Protein AF-A0A8T5F529-F1 (afdb_monomer)

Solvent-accessible surface area (backbone atoms only — not comparable to full-atom values): 5763 Å² total; per-residue (Å²): 131,87,78,90,62,62,91,88,58,57,29,19,36,42,33,40,30,50,76,46,68,69,60,50,50,52,50,54,51,53,33,60,76,64,76,51,56,75,75,49,78,48,84,49,96,64,16,39,39,38,29,22,63,42,43,69,54,48,57,51,49,40,52,51,46,24,70,73,70,72,40,83,49,52,75,51,74,44,82,77,49,63,45,77,91,76,72,43,76,38,61,36,34,39,34,38,46,67,65,135

Foldseek 3Di:
DPPDDPQPDFQEKEWEFAADPVVVVVVVVLCVVVVWDFRDWDQDPGHIITTTRDPPSLVVVQVVLCVVQVDHKDKDWDFPDADPVVRRTRIRIYIYRYDD

Mean predicted aligned error: 4.47 Å

Nearest PDB structures (foldseek):
  6rzz-assembly1_w  TM=7.099E-01  e=9.126E-07  Saccharomyces cerevisiae
  6lqm-assembly1_3  TM=7.324E-01  e=1.451E-05  Homo sapiens
  5h4p-assembly1_w  TM=7.452E-01  e=2.762E-05  Saccharomyces cerevisiae S288C
  6n8l-assembly1_v  TM=6.765E-01  e=2.428E-05  Saccharomyces cerevisiae S288C
  6n8o-assembly1_V  TM=6.45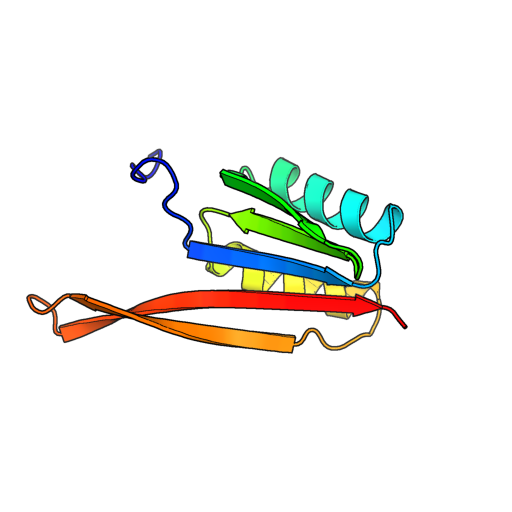6E-01  e=5.605E-05  Saccharomyces cerevisiae S288C

pLDDT: mean 91.63, std 11.49, range [37.09, 98.0]

Sequence (100 aa):
MKKYSPEGFYEAKIQVRPNNPELLAFVKKEIEKNEVDLIDENILKEGIDLYINSANFAVRLGKLFRNKYKIKPKVSKMLTGENKQIGKRIYKLTVLLKIN

Secondary structure (DSSP, 8-state):
------TT--SEEEEEES--HHHHHHHHHHHHHTTPPEEEEEEETTEEEEEES-HHHHHHHHHHHHHHH--PPEEEEEEEEEETTTTEEEEEEEEEEE--

Radius of gyration: 13.96 Å; Cα contacts (8 Å, |Δi|>4): 177; chains: 1; bounding box: 37×29×38 Å

Structure (mmCIF, N/CA/C/O backbone):
data_AF-A0A8T5F529-F1
#
_entry.id   AF-A0A8T5F529-F1
#
loop_
_atom_site.group_PDB
_atom_site.id
_atom_site.type_symbol
_atom_site.label_atom_id
_atom_site.label_alt_id
_atom_site.label_comp_id
_atom_site.label_asym_id
_atom_site.label_entity_id
_atom_site.label_seq_id
_atom_site.pdbx_PDB_ins_code
_atom_site.Cartn_x
_atom_site.Cartn_y
_atom_site.Cartn_z
_atom_site.occupancy
_atom_site.B_iso_or_equiv
_atom_site.auth_seq_id
_atom_site.auth_comp_id
_atom_site.auth_asym_id
_atom_site.auth_atom_id
_atom_site.pdbx_PDB_model_num
ATOM 1 N N . MET A 1 1 ? 20.230 -7.544 -1.240 1.00 37.09 1 MET A N 1
ATOM 2 C CA . MET A 1 1 ? 20.484 -6.753 -2.467 1.00 37.09 1 MET A CA 1
ATOM 3 C C . MET A 1 1 ? 19.463 -5.628 -2.529 1.00 37.09 1 MET A C 1
ATOM 5 O O . MET A 1 1 ? 18.278 -5.933 -2.607 1.00 37.09 1 MET A O 1
ATOM 9 N N . LYS A 1 2 ? 19.882 -4.356 -2.450 1.00 39.31 2 LYS A N 1
ATOM 10 C CA . LYS A 1 2 ? 18.981 -3.223 -2.720 1.00 39.31 2 LYS A CA 1
ATOM 11 C C . LYS A 1 2 ? 18.582 -3.286 -4.196 1.00 39.31 2 LYS A C 1
ATOM 13 O O . LYS A 1 2 ? 19.457 -3.304 -5.059 1.00 39.31 2 LYS A O 1
ATOM 18 N N . LYS A 1 3 ? 17.285 -3.395 -4.490 1.00 52.19 3 LYS A N 1
ATOM 19 C CA . LYS A 1 3 ? 16.785 -3.309 -5.867 1.00 52.19 3 LYS A CA 1
ATOM 20 C C . LYS A 1 3 ? 17.034 -1.885 -6.359 1.00 52.19 3 LYS A C 1
ATOM 22 O O . LYS A 1 3 ? 16.461 -0.952 -5.808 1.00 52.19 3 LYS A O 1
ATOM 27 N N . TYR A 1 4 ? 17.871 -1.723 -7.380 1.00 52.84 4 TYR A N 1
ATOM 28 C CA . TYR A 1 4 ? 17.993 -0.450 -8.083 1.00 52.84 4 TYR A CA 1
ATOM 29 C C . TYR A 1 4 ? 16.625 -0.101 -8.686 1.00 52.84 4 TYR A C 1
ATOM 31 O O . TYR A 1 4 ? 16.123 -0.831 -9.542 1.00 52.84 4 TYR A O 1
ATOM 39 N N . SER A 1 5 ? 16.004 0.967 -8.191 1.00 59.88 5 SER A N 1
ATOM 40 C CA . SER A 1 5 ? 14.788 1.546 -8.761 1.00 59.88 5 SER A CA 1
ATOM 41 C C . SER A 1 5 ? 15.152 2.928 -9.299 1.00 59.88 5 SER A C 1
ATOM 43 O O . SER A 1 5 ? 15.777 3.689 -8.560 1.00 59.88 5 SER A O 1
ATOM 45 N N . PRO A 1 6 ? 14.807 3.257 -10.556 1.00 65.50 6 PRO A N 1
ATOM 46 C CA . PRO A 1 6 ? 14.947 4.616 -11.073 1.00 65.50 6 PRO A CA 1
ATOM 47 C C . PRO A 1 6 ? 14.267 5.626 -10.139 1.00 65.50 6 PRO A C 1
ATOM 49 O O . PRO A 1 6 ? 13.265 5.285 -9.504 1.00 65.50 6 PRO A O 1
ATOM 52 N N . GLU A 1 7 ? 14.773 6.858 -10.067 1.00 66.38 7 GLU A N 1
ATOM 53 C CA . GLU A 1 7 ? 14.134 7.916 -9.274 1.00 66.38 7 GLU A CA 1
ATOM 54 C C . GLU A 1 7 ? 12.651 8.060 -9.659 1.00 66.38 7 GLU A C 1
ATOM 56 O O . GLU A 1 7 ? 12.291 8.117 -10.836 1.00 66.38 7 GLU A O 1
ATOM 61 N N . GLY A 1 8 ? 11.767 8.030 -8.656 1.00 71.31 8 GLY A N 1
ATOM 62 C CA . GLY A 1 8 ? 10.313 8.088 -8.845 1.00 71.31 8 GLY A CA 1
ATOM 63 C C . GLY A 1 8 ? 9.639 6.781 -9.301 1.00 71.31 8 GLY A C 1
ATOM 64 O O . GLY A 1 8 ? 8.414 6.745 -9.470 1.00 71.31 8 GLY A O 1
ATOM 65 N N . PHE A 1 9 ? 10.376 5.680 -9.493 1.00 84.06 9 PHE A N 1
ATOM 66 C CA . PHE A 1 9 ? 9.777 4.395 -9.860 1.00 84.06 9 PHE A CA 1
ATOM 67 C C . PHE A 1 9 ? 9.104 3.715 -8.663 1.00 84.06 9 PHE A C 1
ATOM 69 O O . PHE A 1 9 ? 9.776 3.222 -7.763 1.00 84.06 9 PHE A O 1
ATOM 76 N N . TYR A 1 10 ? 7.773 3.605 -8.707 1.00 93.00 10 TYR A N 1
ATOM 77 C CA . TYR A 1 10 ? 6.971 2.870 -7.725 1.00 93.00 10 TYR A CA 1
ATOM 78 C C . TYR A 1 10 ? 6.275 1.647 -8.326 1.00 93.00 10 TYR A C 1
ATOM 80 O O . TYR A 1 10 ? 5.800 1.672 -9.467 1.00 93.00 10 TYR A O 1
ATOM 88 N N . GLU A 1 11 ? 6.151 0.593 -7.517 1.00 94.06 11 GLU A N 1
ATOM 89 C CA . GLU A 1 11 ? 5.428 -0.634 -7.871 1.00 94.06 11 GLU A CA 1
ATOM 90 C C . GLU A 1 11 ? 3.962 -0.582 -7.411 1.00 94.06 11 GLU A C 1
ATOM 92 O O . GLU A 1 11 ? 3.075 -1.158 -8.051 1.00 94.06 11 GLU A O 1
ATOM 97 N N . ALA A 1 12 ? 3.685 0.106 -6.300 1.00 97.00 12 ALA A N 1
ATOM 98 C CA . ALA A 1 12 ? 2.341 0.203 -5.752 1.00 97.00 12 ALA A CA 1
ATOM 99 C C . ALA A 1 12 ? 2.057 1.544 -5.081 1.00 97.00 12 ALA A C 1
ATOM 101 O O . ALA A 1 12 ? 2.969 2.233 -4.633 1.00 97.00 12 ALA A O 1
ATOM 102 N N . LYS A 1 13 ? 0.770 1.883 -4.985 1.00 97.12 13 LYS A N 1
ATOM 103 C CA . LYS A 1 13 ? 0.284 2.980 -4.151 1.00 97.12 13 LYS A CA 1
ATOM 104 C C . LYS A 1 13 ? -0.733 2.496 -3.124 1.00 97.12 13 LYS A C 1
ATOM 106 O O . LYS A 1 13 ? -1.624 1.698 -3.436 1.00 97.12 13 LYS A O 1
ATOM 111 N N . ILE A 1 14 ? -0.600 2.988 -1.902 1.00 97.94 14 ILE A N 1
ATOM 112 C CA . ILE A 1 14 ? -1.517 2.738 -0.794 1.00 97.94 14 ILE A CA 1
ATOM 113 C C . ILE A 1 14 ? -2.354 3.997 -0.608 1.00 97.94 14 ILE A C 1
ATOM 115 O O . ILE A 1 14 ? -1.812 5.071 -0.379 1.00 97.94 14 ILE A O 1
ATOM 119 N N . GLN A 1 15 ? -3.672 3.869 -0.716 1.00 97.50 15 GLN A N 1
ATOM 120 C CA . GLN A 1 15 ? -4.604 4.978 -0.547 1.00 97.50 15 GLN A CA 1
ATOM 121 C C . GLN A 1 15 ? -5.275 4.853 0.816 1.00 97.50 15 GLN A C 1
ATOM 123 O O . GLN A 1 15 ? -5.984 3.880 1.071 1.00 97.50 15 GLN A O 1
ATOM 128 N N . VAL A 1 16 ? -5.056 5.833 1.685 1.00 97.31 16 VAL A N 1
ATOM 129 C CA . VAL A 1 16 ? -5.666 5.922 3.015 1.00 97.31 16 VAL A CA 1
ATOM 130 C C . VAL A 1 16 ? -6.861 6.862 2.931 1.00 97.31 16 VAL A C 1
ATOM 132 O O . VAL A 1 16 ? -6.693 8.015 2.525 1.00 97.31 16 VAL A O 1
ATOM 135 N N . ARG A 1 17 ? -8.064 6.368 3.246 1.00 95.75 17 ARG A N 1
ATOM 136 C CA . ARG A 1 17 ? -9.319 7.138 3.208 1.00 95.75 17 ARG A CA 1
ATOM 137 C C . ARG A 1 17 ? -10.204 6.829 4.435 1.00 95.75 17 ARG A C 1
ATOM 139 O O . ARG A 1 17 ? -10.333 5.660 4.786 1.00 95.75 17 ARG A O 1
ATOM 146 N N . PRO A 1 18 ? -10.873 7.817 5.054 1.00 94.44 18 PRO A N 1
ATOM 147 C CA . PRO A 1 18 ? -10.619 9.255 4.932 1.00 94.44 18 PRO A CA 1
ATOM 148 C C . PRO A 1 18 ? -9.207 9.612 5.438 1.00 94.44 18 PRO A C 1
ATOM 150 O O . PRO A 1 18 ? -8.408 8.718 5.728 1.00 94.44 18 PRO A O 1
ATOM 153 N N . ASN A 1 19 ? -8.883 10.903 5.541 1.00 89.75 19 ASN A N 1
ATOM 154 C CA . ASN A 1 19 ? -7.660 11.354 6.208 1.00 89.75 19 ASN A CA 1
ATOM 155 C C . ASN A 1 19 ? -7.711 11.031 7.716 1.00 89.75 19 ASN A C 1
ATOM 157 O O . ASN A 1 19 ? -8.058 11.877 8.535 1.00 89.75 19 ASN A O 1
ATOM 161 N N . ASN A 1 20 ? -7.439 9.776 8.069 1.00 92.69 20 ASN A N 1
ATOM 162 C CA . ASN A 1 20 ? -7.436 9.289 9.439 1.00 92.69 20 ASN A CA 1
ATOM 163 C C . ASN A 1 20 ? -5.981 9.134 9.930 1.00 92.69 20 ASN A C 1
ATOM 165 O O . ASN A 1 20 ? -5.258 8.274 9.408 1.00 92.69 20 ASN A O 1
ATOM 169 N N . PRO A 1 21 ? -5.551 9.921 10.936 1.00 92.38 21 PRO A N 1
ATOM 170 C CA . PRO A 1 21 ? -4.180 9.883 11.446 1.00 92.38 21 PRO A CA 1
ATOM 171 C C . PRO A 1 21 ? -3.755 8.522 12.007 1.00 92.38 21 PRO A C 1
ATOM 173 O O . PRO A 1 21 ? -2.612 8.118 11.817 1.00 92.38 21 PRO A O 1
ATOM 176 N N . GLU A 1 22 ? -4.657 7.780 12.655 1.00 94.06 22 GLU A N 1
ATOM 177 C CA . GLU A 1 22 ? -4.337 6.470 13.239 1.00 94.06 22 GLU A CA 1
ATOM 178 C C . GLU A 1 22 ? -4.084 5.409 12.166 1.00 94.06 22 GLU A C 1
ATOM 180 O O . GLU A 1 22 ? -3.155 4.604 12.272 1.00 94.06 22 GLU A O 1
ATOM 185 N N . LEU A 1 23 ? -4.901 5.406 11.109 1.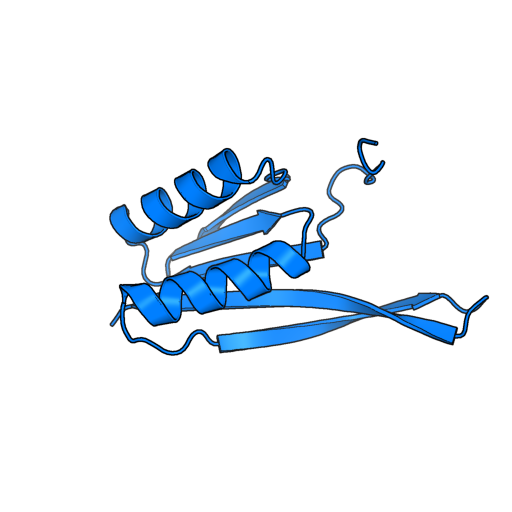00 95.31 23 LEU A N 1
ATOM 186 C CA . LEU A 1 23 ? -4.720 4.517 9.970 1.00 95.31 23 LEU A CA 1
ATOM 187 C C . LEU A 1 23 ? -3.438 4.869 9.215 1.00 95.31 23 LEU A C 1
ATOM 189 O O . LEU A 1 23 ? -2.686 3.967 8.849 1.00 95.31 23 LEU A O 1
ATOM 193 N N . LEU A 1 24 ? -3.154 6.161 9.030 1.00 95.81 24 LEU A N 1
ATOM 194 C CA . LEU A 1 24 ? -1.898 6.611 8.435 1.00 95.81 24 LEU A CA 1
ATOM 195 C C . LEU A 1 24 ? -0.694 6.162 9.273 1.00 95.81 24 LEU A C 1
ATOM 197 O O . LEU A 1 24 ? 0.247 5.594 8.722 1.00 95.81 24 LEU A O 1
ATOM 201 N N . ALA A 1 25 ? -0.739 6.350 10.594 1.00 96.31 25 ALA A N 1
ATOM 202 C CA . ALA A 1 25 ? 0.318 5.921 11.505 1.00 96.31 25 ALA A CA 1
ATOM 203 C C . ALA A 1 25 ? 0.519 4.400 11.463 1.00 96.31 25 ALA A C 1
ATOM 205 O O . ALA A 1 25 ? 1.653 3.924 11.427 1.00 96.31 25 ALA A O 1
ATOM 206 N N . PHE A 1 26 ? -0.569 3.626 11.393 1.00 96.50 26 PHE A N 1
ATOM 207 C CA . PHE A 1 26 ? -0.501 2.181 11.185 1.00 96.50 26 PHE A CA 1
ATOM 208 C C . PHE A 1 26 ? 0.220 1.826 9.878 1.00 96.50 26 PHE A C 1
ATOM 210 O O . PHE A 1 26 ? 1.097 0.965 9.887 1.00 96.50 26 PHE A O 1
ATOM 217 N N . VAL A 1 27 ? -0.120 2.488 8.769 1.00 97.06 27 VAL A N 1
ATOM 218 C CA . VAL A 1 27 ? 0.513 2.225 7.471 1.00 97.06 27 VAL A CA 1
ATOM 219 C C . VAL A 1 27 ? 1.994 2.595 7.493 1.00 97.06 27 VAL A C 1
ATOM 221 O O . VAL A 1 27 ? 2.814 1.768 7.100 1.00 97.06 27 VAL A O 1
ATOM 224 N N . LYS A 1 28 ? 2.353 3.784 7.995 1.00 96.56 28 LYS A N 1
ATOM 225 C CA . LYS A 1 28 ? 3.752 4.235 8.086 1.00 96.56 28 LYS A CA 1
ATOM 226 C C . LYS A 1 28 ? 4.593 3.301 8.959 1.00 96.56 28 LYS A C 1
ATOM 228 O O . LYS A 1 28 ? 5.665 2.881 8.536 1.00 96.56 28 LYS A O 1
ATOM 233 N N . LYS A 1 29 ? 4.058 2.872 10.108 1.00 97.31 29 LYS A N 1
ATOM 234 C CA . LYS A 1 29 ? 4.711 1.889 10.985 1.00 97.31 29 LYS A CA 1
ATOM 235 C C . LYS A 1 29 ? 4.955 0.552 10.286 1.00 97.31 29 LYS A C 1
ATOM 237 O O . LYS A 1 29 ? 6.010 -0.049 10.461 1.00 97.31 29 LYS A O 1
ATOM 242 N N . GLU A 1 30 ? 3.992 0.058 9.509 1.00 97.44 30 GLU A N 1
ATOM 243 C CA . GLU A 1 30 ? 4.177 -1.194 8.767 1.00 97.44 30 GLU A CA 1
ATOM 244 C C . GLU 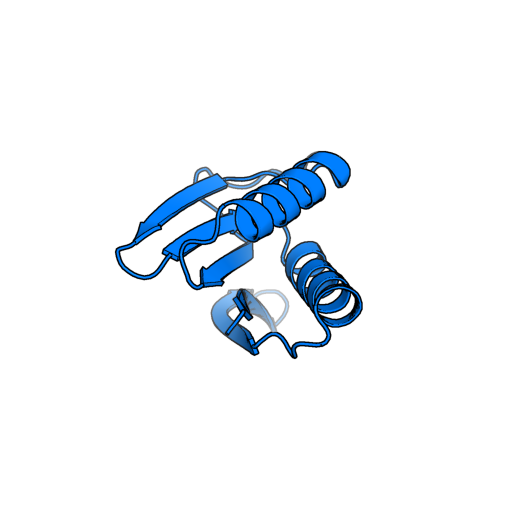A 1 30 ? 5.160 -1.044 7.598 1.00 97.44 30 GLU A C 1
ATOM 246 O O . GLU A 1 30 ? 5.865 -2.004 7.295 1.00 97.44 30 GLU A O 1
ATOM 251 N N . ILE A 1 31 ? 5.238 0.125 6.954 1.00 96.38 31 ILE A N 1
ATOM 252 C CA . ILE A 1 31 ? 6.244 0.415 5.919 1.00 96.38 31 ILE A CA 1
ATOM 253 C C . ILE A 1 31 ? 7.649 0.357 6.529 1.00 96.38 31 ILE A C 1
ATOM 255 O O . ILE A 1 31 ? 8.486 -0.407 6.048 1.00 96.38 31 ILE A O 1
ATOM 259 N N . GLU A 1 32 ? 7.867 1.080 7.630 1.00 95.75 32 GLU A N 1
ATOM 260 C CA . GLU A 1 32 ? 9.144 1.123 8.352 1.00 95.75 32 GLU A CA 1
ATOM 261 C C . GLU A 1 32 ? 9.561 -0.269 8.846 1.00 95.75 32 GLU A C 1
ATOM 263 O O . GLU A 1 32 ? 10.653 -0.745 8.547 1.00 95.75 32 GLU A O 1
ATOM 268 N N . LYS A 1 33 ? 8.649 -0.985 9.515 1.00 96.31 33 LYS A N 1
ATOM 269 C CA . LYS A 1 33 ? 8.896 -2.331 10.059 1.00 96.31 33 LYS A CA 1
ATOM 270 C C . LYS A 1 33 ? 9.337 -3.3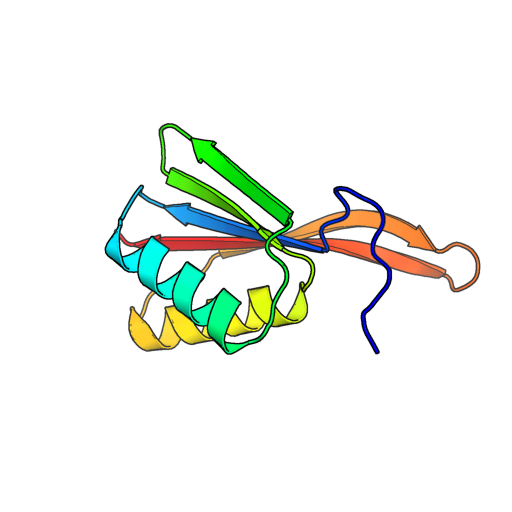52 9.007 1.00 96.31 33 LYS A C 1
ATOM 272 O O . LYS A 1 33 ? 9.988 -4.335 9.347 1.00 96.31 33 LYS A O 1
ATOM 277 N N . ASN A 1 34 ? 8.904 -3.186 7.761 1.00 95.06 34 ASN A N 1
ATOM 278 C CA . ASN A 1 34 ? 9.188 -4.128 6.681 1.00 95.06 34 ASN A CA 1
ATOM 279 C C . ASN A 1 34 ? 10.249 -3.610 5.704 1.00 95.06 34 ASN A C 1
ATOM 281 O O . ASN A 1 34 ? 10.394 -4.212 4.639 1.00 95.06 34 ASN A O 1
ATOM 285 N N . GLU A 1 35 ? 10.949 -2.525 6.059 1.00 93.38 35 GLU A N 1
ATOM 286 C CA . GLU A 1 35 ? 12.031 -1.927 5.269 1.00 93.38 35 GLU A CA 1
ATOM 287 C C . GLU A 1 35 ? 11.607 -1.658 3.814 1.00 93.38 35 GLU A C 1
ATOM 289 O O . GLU A 1 35 ? 12.325 -1.952 2.857 1.00 93.38 35 GLU A O 1
ATOM 294 N N . VAL A 1 36 ? 10.379 -1.158 3.639 1.00 94.62 36 VAL A N 1
ATOM 295 C CA . VAL A 1 36 ? 9.830 -0.800 2.327 1.00 94.62 36 VAL A CA 1
ATOM 296 C C . VAL A 1 36 ? 10.138 0.660 2.043 1.00 94.62 36 VAL A C 1
ATOM 298 O O . VAL A 1 36 ? 9.845 1.522 2.869 1.00 94.62 36 VAL A O 1
ATOM 301 N N . ASP A 1 37 ? 10.666 0.948 0.854 1.00 93.94 37 ASP A N 1
ATOM 302 C CA . ASP A 1 37 ? 10.973 2.325 0.483 1.00 93.94 37 ASP A CA 1
ATOM 303 C C . ASP A 1 37 ? 9.676 3.065 0.143 1.00 93.94 37 ASP A C 1
ATOM 305 O O . ASP A 1 37 ? 8.919 2.676 -0.760 1.00 93.94 37 ASP A O 1
ATOM 309 N N . LEU A 1 38 ? 9.439 4.146 0.881 1.00 94.56 38 LEU A N 1
ATOM 310 C CA . LEU A 1 38 ? 8.443 5.155 0.570 1.00 94.56 38 LEU A CA 1
ATOM 311 C C . LEU A 1 38 ? 9.062 6.155 -0.410 1.00 94.56 38 LEU A C 1
ATOM 313 O O . LEU A 1 38 ? 10.042 6.820 -0.093 1.00 94.56 38 LEU A O 1
ATOM 317 N N . ILE A 1 39 ? 8.490 6.228 -1.606 1.00 94.56 39 ILE A N 1
ATOM 318 C CA . ILE A 1 39 ? 9.021 7.017 -2.721 1.00 94.56 39 ILE A CA 1
ATOM 319 C C . ILE A 1 39 ? 8.439 8.425 -2.712 1.00 94.56 39 ILE A C 1
ATOM 321 O O . ILE A 1 39 ? 9.155 9.380 -2.987 1.00 94.56 39 ILE A O 1
ATOM 325 N N . ASP A 1 40 ? 7.140 8.538 -2.433 1.00 94.25 40 ASP A N 1
ATOM 326 C CA . ASP A 1 40 ? 6.423 9.810 -2.438 1.00 94.25 40 ASP A CA 1
ATOM 327 C C . ASP A 1 40 ? 5.150 9.730 -1.575 1.00 94.25 40 ASP A C 1
ATOM 329 O O . ASP A 1 40 ? 4.564 8.652 -1.402 1.00 94.25 40 ASP A O 1
ATOM 333 N N . GLU A 1 41 ? 4.707 10.876 -1.062 1.00 95.31 41 GLU A N 1
ATOM 334 C CA . GLU A 1 41 ? 3.447 11.049 -0.338 1.00 95.31 41 GLU A CA 1
ATOM 335 C C . GLU A 1 41 ? 2.636 12.180 -0.978 1.00 95.31 41 GLU A C 1
ATOM 337 O O . GLU A 1 41 ? 3.061 13.332 -1.002 1.00 95.31 41 GLU A O 1
ATOM 342 N N . ASN A 1 42 ? 1.422 11.876 -1.437 1.00 95.56 42 ASN A N 1
ATOM 343 C CA . ASN A 1 42 ? 0.518 12.871 -2.002 1.00 95.56 42 ASN A CA 1
ATOM 344 C C . ASN A 1 42 ? -0.696 13.084 -1.091 1.00 95.56 42 ASN A C 1
ATOM 346 O O . ASN A 1 42 ? -1.513 12.176 -0.894 1.00 95.56 42 ASN A O 1
ATOM 350 N N . ILE A 1 43 ? -0.821 14.296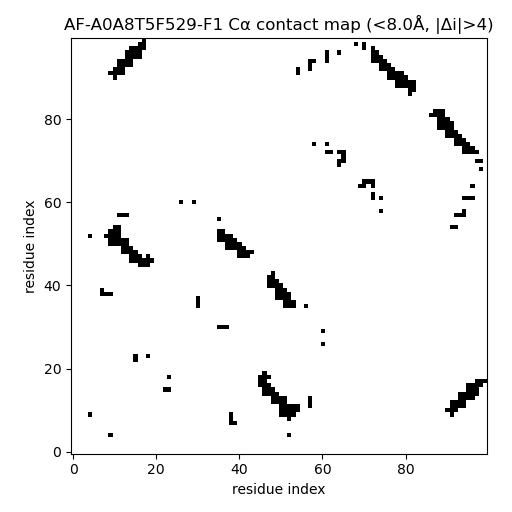 -0.551 1.00 95.06 43 ILE A N 1
ATOM 351 C CA . ILE A 1 43 ? -1.924 14.698 0.324 1.00 95.06 43 ILE A CA 1
ATOM 352 C C . ILE A 1 43 ? -3.072 15.227 -0.538 1.00 95.06 43 ILE A C 1
ATOM 354 O O . ILE A 1 43 ? -2.918 16.164 -1.316 1.00 95.06 43 ILE A O 1
ATOM 358 N N . LEU A 1 44 ? -4.246 14.628 -0.373 1.00 93.69 44 LEU A N 1
ATOM 359 C CA . LEU A 1 44 ? -5.464 14.940 -1.110 1.00 93.69 44 LEU A CA 1
ATOM 360 C C . LEU A 1 44 ? -6.556 15.405 -0.141 1.00 93.69 44 LEU A C 1
ATOM 362 O O . LEU A 1 44 ? -6.496 15.163 1.065 1.00 93.69 44 LEU A O 1
ATOM 366 N N . LYS A 1 45 ? -7.600 16.050 -0.672 1.00 90.81 45 LYS A N 1
ATOM 367 C CA . LYS A 1 45 ? -8.735 16.523 0.143 1.00 90.81 45 LYS A CA 1
ATOM 368 C C . LYS A 1 45 ? -9.416 15.368 0.879 1.00 90.81 45 LYS A C 1
ATOM 370 O O . LYS A 1 45 ? -9.819 15.502 2.028 1.00 90.81 45 LYS A O 1
ATOM 375 N N . GLU A 1 46 ? -9.529 14.225 0.215 1.00 90.88 46 GLU A N 1
ATOM 376 C CA . GLU A 1 46 ? -10.208 13.038 0.724 1.00 90.88 46 GLU A CA 1
ATOM 377 C C . GLU A 1 46 ? -9.313 12.089 1.552 1.00 90.88 46 GLU A C 1
ATOM 379 O O . GLU A 1 46 ? -9.825 11.136 2.144 1.00 90.88 46 GLU A O 1
ATOM 384 N N . GLY A 1 47 ? -7.992 12.302 1.591 1.00 94.38 47 GLY A N 1
ATOM 385 C CA . GLY A 1 47 ? -7.036 11.436 2.290 1.00 94.38 47 GLY A CA 1
ATOM 386 C C . GLY A 1 47 ? -5.628 11.500 1.710 1.00 94.38 47 GLY A C 1
ATOM 387 O O . GLY A 1 47 ? -5.232 12.518 1.166 1.00 94.38 47 GLY A O 1
ATOM 388 N N . ILE A 1 48 ? -4.847 10.427 1.843 1.00 96.81 48 ILE A N 1
ATOM 389 C CA . ILE A 1 48 ? -3.416 10.432 1.488 1.00 96.81 48 ILE A CA 1
ATOM 390 C C . ILE A 1 48 ? -3.084 9.228 0.604 1.00 96.81 48 ILE A C 1
ATOM 392 O O . ILE A 1 48 ? -3.569 8.120 0.854 1.00 96.81 48 ILE A O 1
ATOM 396 N N . ASP A 1 49 ? -2.269 9.442 -0.425 1.00 97.06 49 ASP A N 1
ATOM 397 C CA . ASP A 1 49 ? -1.701 8.394 -1.274 1.00 97.06 49 ASP A CA 1
ATOM 398 C C . ASP A 1 49 ? -0.201 8.249 -0.978 1.00 97.06 49 ASP A C 1
ATOM 400 O O . ASP A 1 49 ? 0.546 9.218 -1.044 1.00 97.06 49 ASP A O 1
ATOM 404 N N . LEU A 1 50 ? 0.237 7.031 -0.661 1.00 97.12 50 LEU A N 1
ATOM 405 C CA . LEU A 1 50 ? 1.632 6.691 -0.372 1.00 97.12 50 LEU A CA 1
ATOM 406 C C . LEU A 1 50 ? 2.171 5.798 -1.488 1.00 97.12 50 LEU A C 1
ATOM 408 O 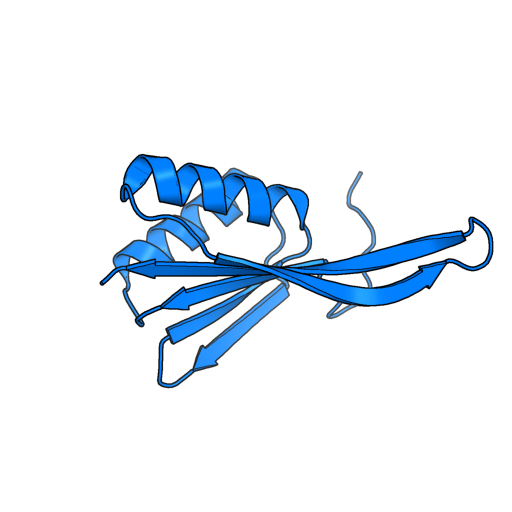O . LEU A 1 50 ? 1.616 4.723 -1.740 1.00 97.12 50 LEU A O 1
ATOM 412 N N . TYR A 1 51 ? 3.243 6.219 -2.149 1.00 96.69 51 TYR A N 1
ATOM 413 C CA . TYR A 1 51 ? 3.872 5.485 -3.245 1.00 96.69 51 TYR A CA 1
ATOM 414 C C . TYR A 1 51 ? 5.045 4.664 -2.727 1.00 96.69 51 TYR A C 1
ATOM 416 O O . TYR A 1 51 ? 5.924 5.189 -2.055 1.00 96.69 51 TYR A O 1
ATOM 424 N N . ILE A 1 52 ? 5.069 3.371 -3.044 1.00 96.19 52 ILE A N 1
ATOM 425 C CA . ILE A 1 52 ? 6.051 2.431 -2.497 1.00 96.19 52 ILE A CA 1
ATOM 426 C C . ILE A 1 52 ? 6.660 1.527 -3.568 1.00 96.19 52 ILE A C 1
ATOM 428 O O . ILE A 1 52 ? 6.049 1.215 -4.599 1.00 96.19 52 ILE A O 1
ATOM 432 N N . ASN A 1 53 ? 7.867 1.046 -3.292 1.00 94.56 53 ASN A N 1
ATOM 433 C CA . ASN A 1 53 ? 8.640 0.203 -4.204 1.00 94.56 53 ASN A CA 1
ATOM 434 C C . ASN A 1 53 ? 8.268 -1.295 -4.169 1.00 94.56 53 ASN A C 1
ATOM 436 O O . ASN A 1 53 ? 8.979 -2.105 -4.757 1.00 94.56 53 ASN A O 1
ATOM 440 N N . SER A 1 54 ? 7.194 -1.691 -3.471 1.00 94.81 54 SER A N 1
ATOM 441 C CA . SER A 1 54 ? 6.858 -3.108 -3.267 1.00 94.81 54 SER A CA 1
ATOM 442 C C 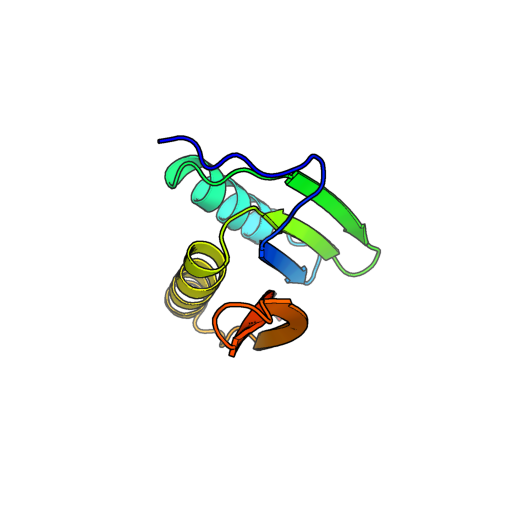. SER A 1 54 ? 5.365 -3.408 -3.406 1.00 94.81 54 SER A C 1
ATOM 444 O O . SER A 1 54 ? 4.563 -3.195 -2.490 1.00 94.81 54 SER A O 1
ATOM 446 N N . ALA A 1 55 ? 4.977 -4.003 -4.539 1.00 95.06 55 ALA A N 1
ATOM 447 C CA . ALA A 1 55 ? 3.597 -4.455 -4.753 1.00 95.06 55 ALA A CA 1
ATOM 448 C C . ALA A 1 55 ? 3.200 -5.624 -3.837 1.00 95.06 55 ALA A C 1
ATOM 450 O O . ALA A 1 55 ? 2.064 -5.692 -3.360 1.00 95.06 55 ALA A O 1
ATOM 451 N N . ASN A 1 56 ? 4.141 -6.522 -3.536 1.00 95.25 56 ASN A N 1
ATOM 452 C CA . ASN A 1 56 ? 3.904 -7.645 -2.626 1.00 95.25 56 ASN A CA 1
ATOM 453 C C . ASN A 1 56 ? 3.583 -7.159 -1.209 1.00 95.25 56 ASN A C 1
ATOM 455 O O . ASN A 1 56 ? 2.669 -7.684 -0.562 1.00 95.25 56 ASN A O 1
ATOM 459 N N . PHE A 1 57 ? 4.301 -6.133 -0.739 1.00 97.00 57 PHE A N 1
ATOM 460 C CA . PHE A 1 57 ? 4.004 -5.513 0.545 1.00 97.00 57 PHE A CA 1
ATOM 461 C C . PHE A 1 57 ? 2.605 -4.899 0.551 1.00 97.00 57 PHE A C 1
ATOM 463 O O . PHE A 1 57 ? 1.852 -5.180 1.478 1.00 97.00 57 PHE A O 1
ATOM 470 N N . ALA A 1 58 ? 2.217 -4.151 -0.486 1.00 97.25 58 ALA A N 1
ATOM 471 C CA . ALA A 1 58 ? 0.890 -3.537 -0.559 1.00 97.25 58 ALA A CA 1
ATOM 472 C C . ALA A 1 58 ? -0.242 -4.573 -0.398 1.00 97.25 58 ALA A C 1
ATOM 474 O O . ALA A 1 58 ? -1.181 -4.372 0.375 1.00 97.25 58 ALA A O 1
ATOM 475 N N . VAL A 1 59 ? -0.131 -5.728 -1.068 1.00 96.31 59 VAL A N 1
ATOM 476 C CA . VAL A 1 59 ? -1.103 -6.828 -0.932 1.00 96.31 59 VAL A CA 1
ATOM 477 C C . VAL A 1 59 ? -1.132 -7.380 0.497 1.00 96.31 59 VAL A C 1
ATOM 479 O O . VAL A 1 59 ? -2.211 -7.618 1.049 1.00 96.31 59 VAL A O 1
ATOM 482 N N . ARG A 1 60 ? 0.038 -7.584 1.117 1.00 97.06 60 ARG A N 1
ATOM 483 C CA . ARG A 1 60 ? 0.135 -8.056 2.506 1.00 97.06 60 ARG A CA 1
ATOM 484 C C . ARG A 1 60 ? -0.454 -7.041 3.486 1.00 97.06 60 ARG A C 1
ATOM 486 O O . ARG A 1 60 ? -1.214 -7.441 4.365 1.00 97.06 60 ARG A O 1
ATOM 493 N N . LEU A 1 61 ? -0.183 -5.753 3.293 1.00 97.69 61 LEU A N 1
ATOM 494 C CA . LEU A 1 61 ? -0.745 -4.668 4.091 1.00 97.69 61 LEU A CA 1
ATOM 495 C C . LEU A 1 61 ? -2.275 -4.653 4.008 1.00 97.69 61 LEU A C 1
ATOM 497 O O . LEU A 1 61 ? -2.938 -4.553 5.035 1.00 97.69 61 LEU A O 1
ATOM 501 N N . GLY A 1 62 ? -2.850 -4.855 2.818 1.00 97.19 62 GLY A N 1
ATOM 502 C CA . GLY A 1 62 ? -4.298 -5.010 2.663 1.00 97.19 62 GLY A CA 1
ATOM 503 C C . GLY A 1 62 ? -4.867 -6.170 3.496 1.00 97.19 62 GLY A C 1
ATOM 504 O O . GLY A 1 62 ? -5.908 -6.024 4.139 1.00 97.19 62 GLY A O 1
ATOM 505 N N . LYS A 1 63 ? -4.178 -7.318 3.550 1.00 96.75 63 LYS A N 1
ATOM 506 C CA . LYS A 1 63 ? -4.588 -8.450 4.404 1.00 96.75 63 LYS A CA 1
ATOM 507 C C . LYS A 1 63 ? -4.499 -8.104 5.894 1.00 96.75 63 LYS A C 1
ATOM 509 O O . LYS A 1 63 ? -5.426 -8.419 6.637 1.00 96.75 63 LYS A O 1
ATOM 514 N N . LEU A 1 64 ? -3.427 -7.435 6.322 1.00 96.81 64 LEU A N 1
ATOM 515 C CA . LEU A 1 64 ? -3.262 -6.979 7.708 1.00 96.81 64 LEU A CA 1
ATOM 516 C C . LEU A 1 64 ? -4.365 -5.996 8.105 1.00 96.81 64 LEU A C 1
ATOM 518 O O . LEU A 1 64 ? -5.005 -6.176 9.140 1.00 96.81 64 LEU A O 1
ATOM 522 N N . PHE A 1 65 ? -4.647 -5.020 7.242 1.00 97.38 65 PHE A N 1
ATOM 523 C CA . PHE A 1 65 ? -5.749 -4.081 7.408 1.00 97.38 65 PHE A CA 1
ATOM 524 C C . PHE A 1 65 ? -7.087 -4.810 7.565 1.00 97.38 65 PHE A C 1
ATOM 526 O O . PHE A 1 65 ? -7.810 -4.559 8.528 1.00 97.38 65 PHE A O 1
ATOM 533 N N . ARG A 1 66 ? -7.387 -5.776 6.684 1.00 96.56 66 ARG A N 1
ATOM 534 C CA . ARG A 1 66 ? -8.609 -6.586 6.778 1.00 96.56 66 ARG A CA 1
ATOM 535 C C . ARG A 1 66 ? -8.722 -7.306 8.113 1.00 96.56 66 ARG A C 1
ATOM 537 O O . ARG A 1 66 ? -9.801 -7.350 8.693 1.00 96.56 66 ARG A O 1
ATOM 544 N N . ASN A 1 67 ? -7.629 -7.879 8.600 1.00 96.25 67 ASN A N 1
ATOM 545 C CA . ASN A 1 67 ? -7.645 -8.637 9.846 1.00 96.25 67 ASN A CA 1
ATOM 546 C C . ASN A 1 67 ? -7.844 -7.733 11.068 1.00 96.25 67 ASN A C 1
ATOM 548 O O . ASN A 1 67 ? -8.588 -8.120 11.973 1.00 96.25 67 ASN A O 1
ATOM 552 N N . LYS A 1 68 ? -7.214 -6.549 11.060 1.00 95.19 68 LYS A N 1
ATOM 553 C CA . LYS A 1 68 ? -7.254 -5.560 12.144 1.00 95.19 68 LYS A CA 1
ATOM 554 C C . LYS A 1 68 ? -8.589 -4.818 12.210 1.00 95.19 68 LYS A C 1
ATOM 556 O O . LYS A 1 68 ? -9.208 -4.789 13.263 1.00 95.19 68 LYS A O 1
ATOM 561 N N . TYR A 1 69 ? -9.043 -4.262 11.090 1.00 94.81 69 TYR A N 1
ATOM 562 C CA . TYR A 1 69 ? -10.233 -3.406 11.038 1.00 94.81 69 TYR A CA 1
ATOM 563 C C . TYR A 1 69 ? -11.504 -4.156 10.623 1.00 94.81 69 TYR A C 1
ATOM 565 O O . TYR A 1 69 ? -12.569 -3.560 10.568 1.00 94.81 69 TYR A O 1
ATOM 573 N N . LYS A 1 70 ? -11.406 -5.452 10.289 1.00 95.44 70 LYS A N 1
ATOM 574 C CA . LYS A 1 70 ? -12.514 -6.279 9.764 1.00 95.44 70 LYS A CA 1
ATOM 575 C C . LYS A 1 70 ? -13.166 -5.721 8.488 1.00 95.44 70 LYS A C 1
ATOM 577 O O . LYS A 1 70 ? -14.242 -6.164 8.101 1.00 95.44 70 LYS A O 1
ATOM 582 N N . ILE A 1 71 ? -12.478 -4.823 7.777 1.00 95.06 71 ILE A N 1
ATOM 583 C CA . ILE A 1 71 ? -12.952 -4.188 6.541 1.00 95.06 71 ILE A CA 1
ATOM 584 C C . ILE A 1 71 ? -12.193 -4.741 5.335 1.00 95.06 71 ILE A C 1
ATOM 586 O O . ILE A 1 71 ? -10.973 -4.901 5.354 1.00 95.06 71 ILE A O 1
ATOM 590 N N . LYS A 1 72 ? -12.907 -5.037 4.247 1.00 95.19 72 LYS A N 1
ATOM 591 C CA . LYS A 1 72 ? -12.291 -5.543 3.016 1.00 95.19 72 LYS A CA 1
ATOM 592 C C . LYS A 1 72 ? -11.601 -4.394 2.259 1.00 95.19 72 LYS A C 1
ATOM 594 O O . LYS A 1 72 ? -12.298 -3.483 1.815 1.00 95.19 72 LYS A O 1
ATOM 599 N N . PRO A 1 73 ? -10.272 -4.433 2.049 1.00 96.31 73 PRO A N 1
ATOM 600 C CA . PRO A 1 73 ? -9.598 -3.442 1.216 1.00 96.31 73 PRO A CA 1
ATOM 601 C C . PRO A 1 73 ? -9.999 -3.624 -0.251 1.00 96.31 73 PRO A C 1
ATOM 603 O O . PRO A 1 73 ? -10.274 -4.745 -0.700 1.00 96.31 73 PRO A O 1
ATOM 606 N N . LYS A 1 74 ? -9.974 -2.537 -1.024 1.00 97.06 74 LYS A N 1
ATOM 607 C CA . LYS A 1 74 ? -10.151 -2.605 -2.480 1.00 97.06 74 LYS A CA 1
ATOM 608 C C . LYS A 1 74 ? -8.776 -2.623 -3.137 1.00 97.06 74 LYS A C 1
ATOM 610 O O . LYS A 1 74 ? -7.982 -1.712 -2.938 1.00 97.06 74 LYS A O 1
ATOM 615 N N . VAL A 1 75 ? -8.498 -3.668 -3.909 1.00 96.69 75 VAL A N 1
ATOM 616 C CA . VAL A 1 75 ? -7.225 -3.837 -4.620 1.00 96.69 75 VAL A CA 1
ATOM 617 C C . VAL A 1 75 ? -7.490 -3.771 -6.115 1.00 96.69 75 VAL A C 1
ATOM 619 O O . VAL A 1 75 ? -8.397 -4.439 -6.611 1.00 96.69 75 VAL A O 1
ATOM 622 N N . SER A 1 76 ? -6.703 -2.983 -6.836 1.00 97.00 76 SER A N 1
ATOM 623 C CA . SER A 1 76 ? -6.735 -2.922 -8.296 1.00 97.00 76 SER A CA 1
ATOM 624 C C . SER A 1 76 ? -5.322 -2.948 -8.872 1.00 97.00 76 SER A C 1
ATOM 626 O O . SER A 1 76 ? -4.332 -2.715 -8.177 1.00 97.00 76 SER A O 1
ATOM 628 N N . LYS A 1 77 ? -5.228 -3.282 -10.158 1.00 95.19 77 LYS A N 1
ATOM 629 C CA . LYS A 1 77 ? -3.978 -3.304 -10.915 1.00 95.19 77 LYS A CA 1
ATOM 630 C C . LYS A 1 77 ? -4.163 -2.522 -12.207 1.00 95.19 77 LYS A C 1
ATOM 632 O O . LYS A 1 77 ? -5.196 -2.656 -12.858 1.00 95.19 77 LYS A O 1
ATOM 637 N N . MET A 1 78 ? -3.160 -1.741 -12.572 1.00 94.56 78 MET A N 1
ATOM 638 C CA . MET A 1 78 ? -3.095 -1.006 -13.829 1.00 94.56 78 MET A CA 1
ATOM 639 C C . MET A 1 78 ? -1.943 -1.569 -14.652 1.00 94.56 78 MET A C 1
ATOM 641 O O . MET A 1 78 ? -0.832 -1.684 -14.138 1.00 94.56 78 MET A O 1
ATOM 645 N N . LEU A 1 79 ? -2.203 -1.951 -15.903 1.00 93.81 79 LEU A N 1
ATOM 646 C CA . LEU A 1 79 ? -1.149 -2.353 -16.834 1.00 93.81 79 LEU A CA 1
ATOM 647 C C . LEU A 1 79 ? -0.341 -1.107 -17.204 1.00 93.81 79 LEU A C 1
ATOM 649 O O . LEU A 1 79 ? -0.911 -0.142 -17.702 1.00 93.81 79 LEU A O 1
ATOM 653 N N . THR A 1 80 ? 0.963 -1.119 -16.948 1.00 92.12 80 THR A N 1
ATOM 654 C CA . THR A 1 80 ? 1.848 0.021 -17.240 1.00 92.12 80 THR A CA 1
ATOM 655 C C . THR A 1 80 ? 2.835 -0.258 -18.355 1.00 92.12 80 THR A C 1
ATOM 657 O O . THR A 1 80 ? 3.465 0.663 -18.859 1.00 92.12 80 THR A O 1
ATOM 660 N N . GLY A 1 81 ? 2.985 -1.517 -18.746 1.00 91.00 81 GLY A N 1
ATOM 661 C CA . GLY A 1 81 ? 3.828 -1.882 -19.867 1.00 91.00 81 GLY A CA 1
ATOM 662 C C . GLY A 1 81 ? 3.946 -3.384 -20.027 1.00 91.00 81 GLY A C 1
ATOM 663 O O . GLY A 1 81 ? 3.311 -4.170 -19.320 1.00 91.00 81 GLY A O 1
ATOM 664 N N . GLU A 1 82 ? 4.802 -3.778 -20.954 1.00 92.88 82 GLU A N 1
ATOM 665 C CA . GLU A 1 82 ? 5.102 -5.167 -21.248 1.00 92.88 82 GLU A CA 1
ATOM 666 C C . GLU A 1 82 ? 6.591 -5.301 -21.542 1.00 92.88 82 GLU A C 1
ATOM 668 O O . GLU A 1 82 ? 7.148 -4.571 -22.363 1.00 92.88 82 GLU A O 1
ATOM 673 N N . ASN A 1 83 ? 7.243 -6.242 -20.868 1.00 90.31 83 ASN A N 1
ATOM 674 C CA . ASN A 1 83 ? 8.575 -6.667 -21.241 1.00 90.31 83 ASN A CA 1
ATOM 675 C C . ASN A 1 83 ? 8.459 -7.599 -22.452 1.00 90.31 83 ASN A C 1
ATOM 677 O O . ASN A 1 83 ? 8.179 -8.789 -22.300 1.00 90.31 83 ASN A O 1
ATOM 681 N N . LYS A 1 84 ? 8.692 -7.037 -23.642 1.00 90.88 84 LYS A N 1
ATOM 682 C CA . LYS A 1 84 ? 8.593 -7.738 -24.929 1.00 90.88 84 LYS A CA 1
ATOM 683 C C . LYS A 1 84 ? 9.594 -8.886 -25.087 1.00 90.88 84 LYS A C 1
ATOM 685 O O . LYS A 1 84 ? 9.318 -9.807 -25.841 1.00 90.88 84 LYS A O 1
ATOM 690 N N . GLN A 1 85 ? 10.727 -8.859 -24.379 1.00 91.06 85 GLN A N 1
ATOM 691 C CA . GLN A 1 85 ? 11.745 -9.913 -24.484 1.00 91.06 85 GLN A CA 1
ATOM 692 C C . GLN A 1 85 ? 11.286 -11.229 -23.845 1.00 91.06 85 GLN A C 1
ATOM 694 O O . GLN A 1 85 ? 11.651 -12.300 -24.312 1.00 91.06 85 GLN A O 1
ATOM 699 N N . ILE A 1 86 ? 10.474 -11.148 -22.786 1.00 92.69 86 ILE A N 1
ATOM 700 C CA . ILE A 1 86 ? 9.986 -12.314 -22.027 1.00 92.69 86 ILE A CA 1
ATOM 701 C C . ILE A 1 86 ? 8.453 -12.438 -22.037 1.00 92.69 86 ILE A C 1
ATOM 703 O O . ILE A 1 86 ? 7.898 -13.231 -21.282 1.00 92.69 86 ILE A O 1
ATOM 707 N N . GLY A 1 87 ? 7.754 -11.612 -22.824 1.00 90.56 87 GLY A N 1
ATOM 708 C CA . GLY A 1 87 ? 6.286 -11.580 -22.905 1.00 90.56 87 GLY A CA 1
ATOM 709 C C . GLY A 1 87 ? 5.578 -11.265 -21.579 1.00 90.56 87 GLY A C 1
ATOM 710 O O . GLY A 1 87 ? 4.444 -11.690 -21.355 1.00 90.56 87 GLY A O 1
ATOM 711 N N . LYS A 1 88 ? 6.242 -10.567 -20.644 1.00 91.56 88 LYS A N 1
ATOM 712 C CA . LYS A 1 88 ? 5.720 -10.349 -19.284 1.00 91.56 88 LYS A CA 1
ATOM 713 C C . LYS A 1 88 ? 5.092 -8.970 -19.134 1.00 91.56 88 LYS A C 1
ATOM 715 O O . LYS A 1 88 ? 5.772 -7.951 -19.223 1.00 91.56 88 LYS A O 1
ATOM 720 N N . ARG A 1 89 ? 3.806 -8.935 -18.786 1.00 93.12 89 ARG A N 1
ATOM 721 C CA . ARG A 1 89 ? 3.082 -7.698 -18.454 1.00 93.12 89 ARG A CA 1
ATOM 722 C C . ARG A 1 89 ? 3.524 -7.121 -17.107 1.00 93.12 89 ARG A C 1
ATOM 724 O O . ARG A 1 89 ? 3.618 -7.843 -16.113 1.00 93.12 89 ARG A O 1
ATOM 731 N N . ILE A 1 90 ? 3.752 -5.814 -17.080 1.00 90.44 90 ILE A N 1
ATOM 732 C CA . ILE A 1 90 ? 4.162 -5.039 -15.907 1.00 90.44 90 ILE A CA 1
ATOM 733 C C . ILE A 1 90 ? 2.944 -4.273 -15.402 1.00 90.44 90 ILE A C 1
ATOM 735 O O . ILE A 1 90 ? 2.287 -3.566 -16.167 1.00 90.44 90 ILE A O 1
ATOM 739 N N . TYR A 1 91 ? 2.645 -4.417 -14.114 1.00 93.38 91 TYR A N 1
ATOM 740 C CA . TYR A 1 91 ? 1.500 -3.773 -13.487 1.00 93.38 91 TYR A CA 1
ATOM 741 C C . TYR A 1 91 ? 1.938 -2.903 -12.319 1.00 93.38 91 TYR A C 1
ATOM 743 O O . TYR A 1 91 ? 2.823 -3.294 -11.559 1.00 93.38 91 TYR A O 1
ATOM 751 N N . LYS A 1 92 ? 1.231 -1.791 -12.125 1.00 94.56 92 LYS A N 1
ATOM 752 C CA . LYS A 1 92 ? 1.228 -1.045 -10.868 1.00 94.56 92 LYS A CA 1
ATOM 753 C C . LYS A 1 92 ? -0.003 -1.407 -10.055 1.00 94.56 92 LYS A C 1
ATOM 755 O O . LYS A 1 92 ? -1.104 -1.532 -10.598 1.00 94.56 92 LYS A O 1
ATOM 760 N N . LEU A 1 93 ? 0.183 -1.593 -8.756 1.00 97.31 93 LEU A N 1
ATOM 761 C CA . LEU A 1 93 ? -0.875 -2.028 -7.850 1.00 97.31 93 LEU A CA 1
ATOM 762 C C . LEU A 1 93 ? -1.420 -0.843 -7.044 1.00 97.31 93 LEU A C 1
ATOM 764 O O . LEU A 1 93 ? -0.677 0.035 -6.624 1.00 97.31 93 LEU A O 1
ATOM 768 N N . THR A 1 94 ? -2.728 -0.810 -6.816 1.00 98.00 94 THR A N 1
ATOM 769 C CA . THR A 1 94 ? -3.371 0.152 -5.915 1.00 98.00 94 THR A CA 1
ATOM 770 C C . THR A 1 94 ? -4.097 -0.606 -4.816 1.00 98.00 94 THR A C 1
ATOM 772 O O . THR A 1 94 ? -4.870 -1.522 -5.103 1.00 98.00 94 THR A O 1
ATOM 775 N N . VAL A 1 95 ? -3.859 -0.221 -3.564 1.00 98.00 95 VAL A N 1
ATOM 776 C CA . VAL A 1 95 ? -4.565 -0.757 -2.394 1.00 98.00 95 VAL A CA 1
ATOM 777 C C . VAL A 1 95 ? -5.250 0.386 -1.673 1.00 98.00 95 VAL A C 1
ATOM 779 O O . VAL A 1 95 ? -4.593 1.231 -1.076 1.00 98.00 95 VAL A O 1
ATOM 782 N N . LEU A 1 96 ? -6.576 0.396 -1.720 1.00 97.69 96 LEU A N 1
ATOM 783 C CA . LEU A 1 96 ? -7.408 1.343 -0.997 1.00 97.69 96 LEU A CA 1
ATOM 784 C C . LEU A 1 9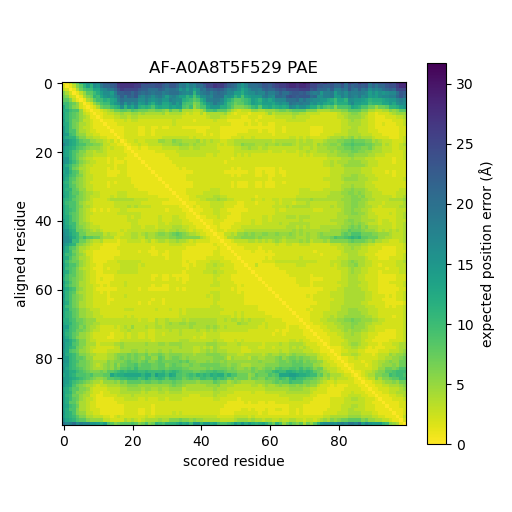6 ? -7.794 0.760 0.362 1.00 97.69 96 LEU A C 1
ATOM 786 O O . LEU A 1 96 ? -8.503 -0.251 0.451 1.00 97.69 96 LEU A O 1
ATOM 790 N N . LEU A 1 97 ? -7.335 1.442 1.404 1.00 97.25 97 LEU A N 1
ATOM 791 C CA . LEU A 1 97 ? -7.662 1.214 2.800 1.00 97.25 97 LEU A CA 1
ATOM 792 C C . LEU A 1 97 ? -8.677 2.279 3.202 1.00 97.25 97 LEU A C 1
ATOM 794 O O . LEU A 1 97 ? -8.319 3.431 3.446 1.00 97.25 97 LEU A O 1
ATOM 798 N N . LYS A 1 98 ? -9.954 1.890 3.205 1.00 95.62 98 LYS A N 1
ATOM 799 C CA . LYS A 1 98 ? -11.050 2.769 3.597 1.00 95.62 98 LYS A CA 1
ATOM 800 C C . LYS A 1 98 ? -11.650 2.302 4.914 1.00 95.62 98 LYS A C 1
ATOM 802 O O . LYS A 1 98 ? -12.092 1.159 4.985 1.00 95.62 98 LYS A O 1
ATOM 807 N N . ILE A 1 99 ? -11.677 3.175 5.913 1.00 90.81 99 ILE A N 1
ATOM 808 C CA . ILE A 1 99 ? -12.495 2.999 7.119 1.00 90.81 99 ILE A CA 1
ATOM 809 C C . ILE A 1 99 ? -13.733 3.895 6.993 1.00 90.81 99 ILE A C 1
ATOM 811 O O . ILE A 1 99 ? -13.642 4.974 6.405 1.00 90.81 99 ILE A O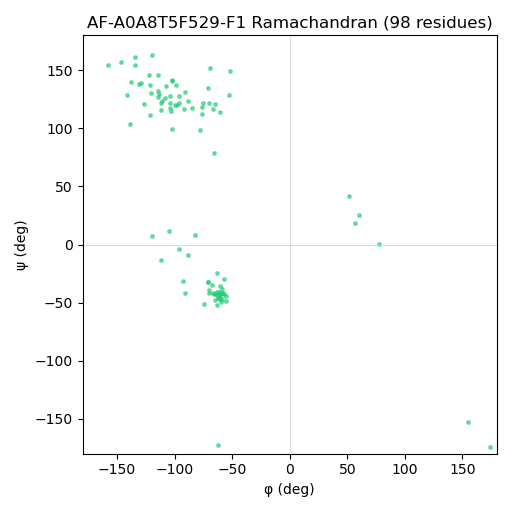 1
ATOM 815 N N . ASN A 1 100 ? -14.888 3.395 7.431 1.00 79.25 100 ASN A N 1
ATOM 816 C CA . ASN A 1 100 ? -16.141 4.152 7.453 1.00 79.25 100 ASN A CA 1
ATOM 817 C C . ASN A 1 100 ? -16.343 4.770 8.830 1.00 79.25 100 ASN A C 1
ATOM 819 O O . ASN A 1 100 ? -15.953 4.096 9.810 1.00 79.25 100 ASN A O 1
#